Protein AF-A0A382QD41-F1 (afdb_monomer_lite)

Secondary structure (DSSP, 8-state):
----S----SBPPHHHHHHHHHHHHHHHHHH-----TTHHHH---BS--HHHHHHHHHHHHH-HHHHHHHHHHHHHHHHTS---TTSHHHHHHHHHHTT--HHHHHHHHT-HHHHHHHHHHHHHHHHTT-----

Radius of gyration: 14.94 Å; chains: 1; bounding box: 39×33×36 Å

pLDDT: mean 92.49, std 8.17, range [55.34, 98.25]

InterPro domains:
  IPR036249 Thioredoxin-like superfamily [SSF52833] (14-134)

Sequence (134 aa):
MGGLAPDSHEPMDAQTQAYVQNAWRAVAERTGAKFNYQFWDVCEPRRSTYPACRAVISAGLQSTSARTRYFEAVQQAYYLEARNPSQTATLIALAGEIGLDSAQFQKDLDSFTVQEAFGEELAQVRAFGVTGFP

Structure (mmCIF, N/CA/C/O backbone):
data_AF-A0A382QD41-F1
#
_entry.id   AF-A0A382QD41-F1
#
loop_
_atom_site.group_PDB
_atom_site.id
_atom_site.type_symbol
_atom_site.label_atom_id
_atom_site.label_alt_id
_atom_site.label_comp_id
_atom_site.label_asym_id
_atom_site.label_entity_id
_atom_site.label_seq_id
_atom_site.pdbx_PDB_ins_code
_atom_site.Cartn_x
_atom_site.Cartn_y
_atom_site.Cartn_z
_atom_site.occupancy
_atom_site.B_iso_or_equiv
_atom_site.auth_seq_id
_atom_site.auth_comp_id
_atom_site.auth_asym_id
_atom_site.auth_atom_id
_atom_site.pdbx_PDB_model_num
ATOM 1 N N . MET A 1 1 ? 0.142 7.447 8.258 1.00 70.06 1 MET A N 1
ATOM 2 C CA . MET A 1 1 ? 0.390 7.140 6.831 1.00 70.06 1 MET A CA 1
ATOM 3 C C . MET A 1 1 ? 0.791 8.424 6.120 1.00 70.06 1 MET A C 1
ATOM 5 O O . MET A 1 1 ? 0.322 9.478 6.515 1.00 70.06 1 MET A O 1
ATOM 9 N N . GLY A 1 2 ? 1.669 8.360 5.113 1.00 59.84 2 GLY A N 1
ATOM 10 C CA . GLY A 1 2 ? 2.271 9.558 4.508 1.00 59.84 2 GLY A CA 1
ATOM 11 C C . GLY A 1 2 ? 1.425 10.313 3.477 1.00 59.84 2 GLY A C 1
ATOM 12 O O . GLY A 1 2 ? 1.559 11.522 3.340 1.00 59.84 2 GLY A O 1
ATOM 13 N N . GLY A 1 3 ? 0.536 9.619 2.758 1.00 70.00 3 GLY A N 1
ATOM 14 C CA . GLY A 1 3 ? -0.342 10.253 1.771 1.00 70.00 3 GLY A CA 1
ATOM 15 C C . GLY A 1 3 ? 0.408 10.939 0.622 1.00 70.00 3 GLY A C 1
ATOM 16 O O . GLY A 1 3 ? 0.276 12.144 0.421 1.00 70.00 3 GLY A O 1
ATOM 17 N N . LEU A 1 4 ? 1.160 10.162 -0.160 1.00 78.50 4 LEU A N 1
ATOM 18 C CA . LEU A 1 4 ? 1.983 10.668 -1.262 1.00 78.50 4 LEU A CA 1
ATOM 19 C C . LEU A 1 4 ? 1.173 11.267 -2.427 1.00 78.50 4 LEU A C 1
ATOM 21 O O . LEU A 1 4 ? 1.621 12.227 -3.050 1.00 78.50 4 LEU A O 1
ATOM 25 N N . ALA A 1 5 ? 0.009 10.698 -2.752 1.00 84.31 5 ALA A N 1
ATOM 26 C CA . ALA A 1 5 ? -0.826 11.151 -3.860 1.00 84.31 5 ALA A CA 1
ATOM 27 C C . ALA A 1 5 ? -2.331 10.989 -3.569 1.00 84.31 5 ALA A C 1
ATOM 29 O O . ALA A 1 5 ? -2.718 9.941 -3.032 1.00 84.31 5 ALA A O 1
ATOM 30 N N . PRO A 1 6 ? -3.160 11.988 -3.940 1.00 87.69 6 PRO A N 1
ATOM 31 C CA . PRO A 1 6 ? -4.598 12.004 -3.675 1.00 87.69 6 PRO A CA 1
ATOM 32 C C . PRO A 1 6 ? -5.368 10.912 -4.429 1.00 87.69 6 PRO A C 1
ATOM 34 O O . PRO A 1 6 ? -4.811 10.140 -5.213 1.00 87.69 6 PRO A O 1
ATOM 37 N N . ASP A 1 7 ? -6.674 10.843 -4.182 1.00 87.81 7 ASP A N 1
ATOM 38 C CA . ASP A 1 7 ? -7.583 10.008 -4.965 1.00 87.81 7 ASP A CA 1
ATOM 39 C C . ASP A 1 7 ? -7.543 10.411 -6.442 1.00 87.81 7 ASP A C 1
ATOM 41 O O . ASP A 1 7 ? -7.636 11.588 -6.786 1.00 87.81 7 ASP A O 1
ATOM 45 N N . SER A 1 8 ? -7.361 9.421 -7.312 1.00 89.50 8 SER A N 1
ATOM 46 C CA . SER A 1 8 ? -7.374 9.608 -8.758 1.00 89.50 8 SER A CA 1
ATOM 47 C C . SER A 1 8 ? -7.841 8.331 -9.440 1.00 89.50 8 SER A C 1
ATOM 49 O O . SER A 1 8 ? -7.455 7.228 -9.042 1.00 89.50 8 SER A O 1
ATOM 51 N N . HIS A 1 9 ? -8.651 8.499 -10.482 1.00 89.62 9 HIS A N 1
ATOM 52 C CA . HIS A 1 9 ? -9.037 7.433 -11.404 1.00 89.62 9 HIS A CA 1
ATOM 53 C C . HIS A 1 9 ? -8.200 7.440 -12.685 1.00 89.62 9 HIS A C 1
ATOM 55 O O . HIS A 1 9 ? -8.270 6.480 -13.446 1.00 89.62 9 HIS A O 1
ATOM 61 N N . GLU A 1 10 ? -7.380 8.473 -12.885 1.00 91.31 10 GLU A N 1
ATOM 62 C CA . GLU A 1 10 ? -6.529 8.602 -14.061 1.00 91.31 10 GLU A CA 1
ATOM 63 C C . GLU A 1 10 ? -5.394 7.569 -14.021 1.00 91.31 10 GLU A C 1
ATOM 65 O O . GLU A 1 10 ? -4.692 7.459 -12.998 1.00 91.31 10 GLU A O 1
ATOM 70 N N . PRO A 1 11 ? -5.181 6.826 -15.120 1.00 93.38 11 PRO A N 1
ATOM 71 C CA . PRO A 1 11 ? -3.991 6.014 -15.289 1.00 93.38 11 PRO A CA 1
ATOM 72 C C . PRO A 1 11 ? -2.729 6.864 -15.142 1.00 93.38 11 PRO A C 1
ATOM 74 O O . PRO A 1 11 ? -2.671 8.035 -15.520 1.00 93.38 11 PRO A O 1
ATOM 77 N N . MET A 1 12 ? -1.689 6.263 -14.581 1.00 93.69 12 MET A N 1
ATOM 78 C CA . MET A 1 12 ? -0.386 6.899 -14.474 1.00 93.69 12 MET A CA 1
ATOM 79 C C . MET A 1 12 ? 0.193 7.128 -15.876 1.00 93.69 12 MET A C 1
ATOM 81 O O . MET A 1 12 ? 0.286 6.185 -16.661 1.00 93.69 12 MET A O 1
ATOM 85 N N . ASP A 1 13 ? 0.620 8.352 -16.187 1.00 94.81 13 ASP A N 1
ATOM 86 C CA . ASP A 1 13 ? 1.279 8.644 -17.463 1.00 94.81 13 ASP A CA 1
ATOM 87 C C . ASP A 1 13 ? 2.623 7.901 -17.611 1.00 94.81 13 ASP A C 1
ATOM 89 O O . ASP A 1 13 ? 3.249 7.477 -16.633 1.00 94.81 13 ASP A O 1
ATOM 93 N N . ALA A 1 14 ? 3.090 7.751 -18.854 1.00 94.44 14 ALA A N 1
ATOM 94 C CA . ALA A 1 14 ? 4.309 7.001 -19.163 1.00 94.44 14 ALA A CA 1
ATOM 95 C C . ALA A 1 14 ? 5.561 7.569 -18.468 1.00 94.44 14 ALA A C 1
ATOM 97 O O . ALA A 1 14 ? 6.444 6.812 -18.061 1.00 94.44 14 ALA A O 1
ATOM 98 N N . GLN A 1 15 ? 5.636 8.893 -18.295 1.00 95.69 15 GLN A N 1
ATOM 99 C CA . GLN A 1 15 ? 6.763 9.547 -17.630 1.00 95.69 15 GLN A CA 1
ATOM 100 C C . GLN A 1 15 ? 6.823 9.167 -16.145 1.00 95.69 15 GLN A C 1
ATOM 102 O O . GLN A 1 15 ? 7.889 8.837 -15.621 1.00 95.69 15 GLN A O 1
ATOM 107 N N . THR A 1 16 ? 5.679 9.176 -15.469 1.00 93.75 16 THR A N 1
ATOM 108 C CA . THR A 1 16 ? 5.543 8.811 -14.063 1.00 93.75 16 THR A CA 1
ATOM 109 C C . THR A 1 16 ? 5.777 7.315 -13.874 1.00 93.75 16 THR A C 1
ATOM 111 O O . THR A 1 16 ? 6.494 6.940 -12.947 1.00 93.75 16 THR A O 1
ATOM 114 N N . GLN A 1 17 ? 5.265 6.461 -14.766 1.00 95.31 17 GLN A N 1
ATOM 115 C CA . GLN A 1 17 ? 5.555 5.023 -14.724 1.00 95.31 17 GLN A CA 1
ATOM 116 C C . GLN A 1 17 ? 7.062 4.755 -14.835 1.00 95.31 17 GLN A C 1
ATOM 118 O O . GLN A 1 17 ? 7.622 4.040 -14.003 1.00 95.31 17 GLN A O 1
ATOM 123 N N . ALA A 1 18 ? 7.743 5.382 -15.801 1.00 95.94 18 ALA A N 1
ATOM 124 C CA . ALA A 1 18 ? 9.190 5.247 -15.970 1.00 95.94 18 ALA A CA 1
ATOM 125 C C . ALA A 1 18 ? 9.963 5.729 -14.731 1.00 95.94 18 ALA A C 1
ATOM 127 O O . ALA A 1 18 ? 10.901 5.068 -14.282 1.00 95.94 18 ALA A O 1
ATOM 128 N N . TYR A 1 19 ? 9.545 6.851 -14.137 1.00 95.69 19 TYR A N 1
ATOM 129 C CA . TYR A 1 19 ? 10.129 7.360 -12.898 1.00 95.69 19 TYR A CA 1
ATOM 130 C C . TYR A 1 19 ? 10.011 6.353 -11.742 1.00 95.69 19 TYR A C 1
ATOM 132 O O . TYR A 1 19 ? 11.012 6.058 -11.086 1.00 95.69 19 TYR A O 1
ATOM 140 N N . VAL A 1 20 ? 8.822 5.785 -11.508 1.00 94.81 20 VAL A N 1
ATOM 141 C CA . VAL A 1 20 ? 8.602 4.829 -10.408 1.00 94.81 20 VAL A CA 1
ATOM 142 C C . VAL A 1 20 ? 9.349 3.515 -10.652 1.00 94.81 20 VAL A C 1
ATOM 144 O O . VAL A 1 20 ? 9.986 3.000 -9.734 1.00 94.81 20 VAL A O 1
ATOM 147 N N . GLN A 1 21 ? 9.359 3.007 -11.888 1.00 96.38 21 GLN A N 1
ATOM 148 C CA . GLN A 1 21 ? 10.155 1.831 -12.254 1.00 96.38 21 GLN A CA 1
ATOM 149 C C . GLN A 1 21 ? 11.649 2.037 -11.985 1.00 96.38 21 GLN A C 1
ATOM 151 O O . GLN A 1 21 ? 12.314 1.143 -11.463 1.00 96.38 21 GLN A O 1
ATOM 156 N N . ASN A 1 22 ? 12.187 3.214 -12.310 1.00 97.00 22 ASN A N 1
ATOM 157 C CA . ASN A 1 22 ? 13.586 3.536 -12.032 1.00 97.00 22 ASN A CA 1
ATOM 158 C C . ASN A 1 22 ? 13.861 3.649 -10.528 1.00 97.00 22 ASN A C 1
ATOM 160 O O . ASN A 1 22 ? 14.911 3.199 -10.071 1.00 97.00 22 ASN A O 1
ATOM 164 N N . ALA A 1 23 ? 12.915 4.177 -9.746 1.00 95.38 23 ALA A N 1
ATOM 165 C CA . ALA A 1 23 ? 13.021 4.181 -8.291 1.00 95.38 23 ALA A CA 1
ATOM 166 C C . ALA A 1 23 ? 13.082 2.751 -7.721 1.00 95.38 23 ALA A C 1
ATOM 168 O O . ALA A 1 23 ? 13.922 2.480 -6.865 1.00 95.38 23 ALA A O 1
ATOM 169 N N . TRP A 1 24 ? 12.270 1.816 -8.233 1.00 96.62 24 TRP A N 1
ATOM 170 C CA . TRP A 1 24 ? 12.333 0.400 -7.839 1.00 96.62 24 TRP A CA 1
ATOM 171 C C . TRP A 1 24 ? 13.696 -0.224 -8.150 1.00 96.62 24 TRP A C 1
ATOM 173 O O . TRP A 1 24 ? 14.284 -0.866 -7.279 1.00 96.62 24 TRP A O 1
ATOM 183 N N . ARG A 1 25 ? 14.239 0.015 -9.353 1.00 97.19 25 ARG A N 1
ATOM 184 C CA . ARG A 1 25 ? 15.581 -0.464 -9.734 1.00 97.19 25 ARG A CA 1
ATOM 185 C C . ARG A 1 25 ? 16.653 0.079 -8.793 1.00 97.19 25 ARG A C 1
ATOM 187 O O . ARG A 1 25 ? 17.432 -0.698 -8.255 1.00 97.19 25 ARG A O 1
ATOM 194 N N . ALA A 1 26 ? 16.634 1.382 -8.516 1.00 97.19 26 ALA A N 1
ATOM 195 C CA . ALA A 1 26 ? 17.601 2.012 -7.621 1.00 97.19 26 ALA A CA 1
ATOM 196 C C . ALA A 1 26 ? 17.521 1.464 -6.184 1.00 97.19 26 ALA A C 1
ATOM 198 O O . ALA A 1 26 ? 18.547 1.281 -5.528 1.00 97.19 26 ALA A O 1
ATOM 199 N N . VAL A 1 27 ? 16.314 1.184 -5.676 1.00 95.94 27 VAL A N 1
ATOM 200 C CA . VAL A 1 27 ? 16.141 0.535 -4.366 1.00 95.94 27 VAL A CA 1
ATOM 201 C C . VAL A 1 27 ? 16.694 -0.889 -4.397 1.00 95.94 27 VAL A C 1
ATOM 203 O O . VAL A 1 27 ? 17.443 -1.257 -3.491 1.00 95.94 27 VAL A O 1
ATOM 206 N N . ALA A 1 28 ? 16.385 -1.670 -5.434 1.00 96.31 28 ALA A N 1
ATOM 207 C CA . ALA A 1 28 ? 16.888 -3.034 -5.596 1.00 96.31 28 ALA A CA 1
ATOM 208 C C . ALA A 1 28 ? 18.423 -3.079 -5.627 1.00 96.31 28 ALA A C 1
ATOM 210 O O . ALA A 1 28 ? 19.031 -3.852 -4.893 1.00 96.31 28 ALA A O 1
ATOM 211 N N . GLU A 1 29 ? 19.055 -2.200 -6.408 1.00 97.25 29 GLU A N 1
ATOM 212 C CA . GLU A 1 29 ? 20.515 -2.098 -6.522 1.00 97.25 29 GLU A CA 1
ATOM 213 C C . GLU A 1 29 ? 21.185 -1.742 -5.191 1.00 97.25 29 GLU A C 1
ATOM 215 O O . GLU A 1 29 ? 22.239 -2.280 -4.858 1.00 97.25 29 GLU A O 1
ATOM 220 N N . ARG A 1 30 ? 20.571 -0.851 -4.404 1.00 96.94 30 ARG A N 1
ATOM 221 C CA . ARG A 1 30 ? 21.145 -0.371 -3.136 1.00 96.94 30 ARG A CA 1
ATOM 222 C C . ARG A 1 30 ? 20.912 -1.308 -1.956 1.00 96.94 30 ARG A C 1
ATOM 224 O O . ARG A 1 30 ? 21.697 -1.285 -1.014 1.00 96.94 30 ARG A O 1
ATOM 231 N N . THR A 1 31 ? 19.814 -2.062 -1.961 1.00 96.31 31 THR A N 1
ATOM 232 C CA . THR A 1 31 ? 19.345 -2.814 -0.780 1.00 96.31 31 THR A CA 1
ATOM 233 C C . THR A 1 31 ? 19.289 -4.324 -0.993 1.00 96.31 31 THR A C 1
ATOM 235 O O . THR A 1 31 ? 19.177 -5.068 -0.023 1.00 96.31 31 THR A O 1
ATOM 238 N N . GLY A 1 32 ? 19.337 -4.795 -2.242 1.00 95.69 32 GLY A N 1
ATOM 239 C CA . GLY A 1 32 ? 19.058 -6.188 -2.592 1.00 95.69 32 GLY A CA 1
ATOM 240 C C . GLY A 1 32 ? 17.569 -6.558 -2.545 1.00 95.69 32 GLY A C 1
ATOM 241 O O . GLY A 1 32 ? 17.236 -7.739 -2.669 1.00 95.69 32 GLY A O 1
ATOM 242 N N . ALA A 1 33 ? 16.667 -5.585 -2.362 1.00 95.38 33 ALA A N 1
ATOM 243 C CA . ALA A 1 33 ? 15.228 -5.820 -2.380 1.00 95.38 33 ALA A CA 1
ATOM 244 C C . ALA A 1 33 ? 14.764 -6.382 -3.731 1.00 95.38 33 ALA A C 1
ATOM 246 O O . ALA A 1 33 ? 15.265 -6.018 -4.797 1.00 95.38 33 ALA A O 1
ATOM 247 N N . LYS A 1 34 ? 13.774 -7.274 -3.677 1.00 96.12 34 LYS A N 1
ATOM 248 C CA . LYS A 1 34 ? 13.162 -7.872 -4.864 1.00 96.12 34 LYS A CA 1
ATOM 249 C C . LYS A 1 34 ? 11.923 -7.081 -5.254 1.00 96.12 34 LYS A C 1
ATOM 251 O O . LYS A 1 34 ? 11.159 -6.670 -4.389 1.00 96.12 34 LYS A O 1
ATOM 256 N N . PHE A 1 35 ? 11.719 -6.935 -6.557 1.00 97.50 35 PHE A N 1
ATOM 257 C CA . PHE A 1 35 ? 10.517 -6.348 -7.132 1.00 97.50 35 PHE A CA 1
ATOM 258 C C . PHE A 1 35 ? 10.033 -7.216 -8.288 1.00 97.50 35 PHE A C 1
ATOM 260 O O . PHE A 1 35 ? 10.834 -7.689 -9.097 1.00 97.50 35 PHE A O 1
ATOM 267 N N . ASN A 1 36 ? 8.723 -7.407 -8.374 1.00 97.81 36 ASN A N 1
ATOM 268 C CA . ASN A 1 36 ? 8.067 -8.081 -9.474 1.00 97.81 36 ASN A CA 1
ATOM 269 C C . ASN A 1 36 ? 7.637 -7.050 -10.523 1.00 97.81 36 ASN A C 1
ATOM 271 O O . ASN A 1 36 ? 6.608 -6.388 -10.394 1.00 97.81 36 ASN A O 1
ATOM 275 N N . TYR A 1 37 ? 8.439 -6.921 -11.579 1.00 96.69 37 TYR A N 1
ATOM 276 C CA . TYR A 1 37 ? 8.186 -5.961 -12.654 1.00 96.69 37 TYR A CA 1
ATOM 277 C C . TYR A 1 37 ? 6.998 -6.338 -13.550 1.00 96.69 37 TYR A C 1
ATOM 279 O O . TYR A 1 37 ? 6.514 -5.465 -14.261 1.00 96.69 37 TYR A O 1
ATOM 287 N N . GLN A 1 38 ? 6.459 -7.562 -13.447 1.00 97.31 38 GLN A N 1
ATOM 288 C CA . GLN A 1 38 ? 5.220 -7.948 -14.134 1.00 97.31 38 GLN A CA 1
ATOM 289 C C . GLN A 1 38 ? 4.049 -7.027 -13.762 1.00 97.31 38 GLN A C 1
ATOM 291 O O . GLN A 1 38 ? 3.123 -6.871 -14.553 1.00 97.31 38 GLN A O 1
ATOM 296 N N . PHE A 1 39 ? 4.099 -6.378 -12.589 1.00 97.38 39 PHE A N 1
ATOM 297 C CA . PHE A 1 39 ? 3.141 -5.348 -12.183 1.00 97.38 39 PHE A CA 1
ATOM 298 C C . PHE A 1 39 ? 2.857 -4.337 -13.303 1.00 97.38 39 PHE A C 1
ATOM 300 O O . PHE A 1 39 ? 1.700 -4.014 -13.552 1.00 97.38 39 PHE A O 1
ATOM 307 N N . TRP A 1 40 ? 3.895 -3.874 -14.001 1.00 96.12 40 TRP A N 1
ATOM 308 C CA . TRP A 1 40 ? 3.779 -2.845 -15.036 1.00 96.12 40 TRP A CA 1
ATOM 309 C C . TRP A 1 40 ? 3.120 -3.348 -16.324 1.00 96.12 40 TRP A C 1
ATOM 311 O O . TRP A 1 40 ? 2.618 -2.538 -17.095 1.00 96.12 40 TRP A O 1
ATOM 321 N N . ASP A 1 41 ? 3.092 -4.665 -16.529 1.00 95.44 41 ASP A N 1
ATOM 322 C CA . ASP A 1 41 ? 2.507 -5.296 -17.712 1.00 95.44 41 ASP A CA 1
ATOM 323 C C . ASP A 1 41 ? 1.047 -5.714 -17.482 1.00 95.44 41 ASP A C 1
ATOM 325 O O . ASP A 1 41 ? 0.240 -5.698 -18.410 1.00 95.44 41 ASP A O 1
ATOM 329 N N . VAL A 1 42 ? 0.702 -6.120 -16.252 1.00 96.00 42 VAL A N 1
ATOM 330 C CA . VAL A 1 42 ? -0.612 -6.718 -15.933 1.00 96.00 42 VAL A CA 1
ATOM 331 C C . VAL A 1 42 ? -1.540 -5.801 -15.144 1.00 96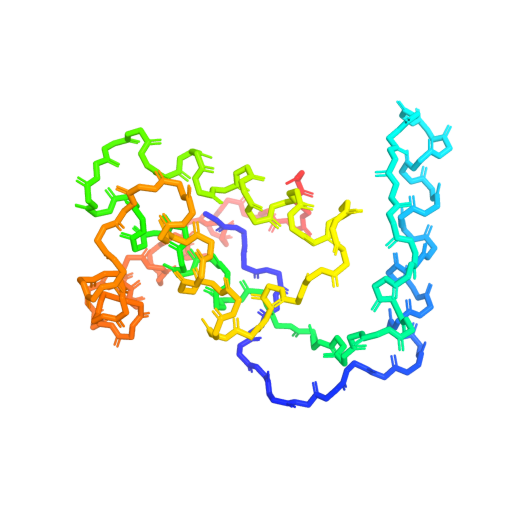.00 42 VAL A C 1
ATOM 333 O O . VAL A 1 42 ? -2.731 -6.092 -15.033 1.00 96.00 42 VAL A O 1
ATOM 336 N N . CYS A 1 43 ? -1.023 -4.709 -14.580 1.00 94.94 43 CYS A N 1
ATOM 337 C CA . CYS A 1 43 ? -1.824 -3.717 -13.874 1.00 94.94 43 CYS A CA 1
ATOM 338 C C . CYS A 1 43 ? -1.899 -2.407 -14.654 1.00 94.94 43 CYS A C 1
ATOM 340 O O . CYS A 1 43 ? -0.952 -1.999 -15.314 1.00 94.94 43 CYS A O 1
ATOM 342 N N . GLU A 1 44 ? -3.005 -1.688 -14.471 1.00 94.00 44 GLU A N 1
ATOM 343 C CA . GLU A 1 44 ? -3.112 -0.273 -14.827 1.00 94.00 44 GLU A CA 1
ATOM 344 C C . GLU A 1 44 ? -2.806 0.578 -13.577 1.00 94.00 44 GLU A C 1
ATOM 346 O O . GLU A 1 44 ? -3.684 0.766 -12.722 1.00 94.00 44 GLU A O 1
ATOM 351 N N . PRO A 1 45 ? -1.551 1.023 -13.369 1.00 93.06 45 PRO A N 1
ATOM 352 C CA . PRO A 1 45 ? -1.183 1.772 -12.177 1.00 93.06 45 PRO A CA 1
ATOM 353 C C . PRO A 1 45 ? -1.858 3.140 -12.163 1.00 93.06 45 PRO A C 1
ATOM 355 O O . PRO A 1 45 ? -1.949 3.820 -13.182 1.00 93.06 45 PRO A O 1
ATOM 358 N N . ARG A 1 46 ? -2.250 3.590 -10.971 1.00 93.50 46 ARG A N 1
ATOM 359 C CA . ARG A 1 46 ? -2.715 4.958 -10.733 1.00 93.50 46 ARG A CA 1
ATOM 360 C C . ARG A 1 46 ? -1.805 5.634 -9.733 1.00 93.50 46 ARG A C 1
ATOM 362 O O . ARG A 1 46 ? -1.374 5.017 -8.757 1.00 93.50 46 ARG A O 1
ATOM 369 N N . ARG A 1 47 ? -1.543 6.926 -9.932 1.00 88.88 47 ARG A N 1
ATOM 370 C CA . ARG A 1 47 ? -0.830 7.742 -8.941 1.00 88.88 47 ARG A CA 1
ATOM 371 C C . ARG A 1 47 ? -1.797 8.141 -7.823 1.00 88.88 47 ARG A C 1
ATOM 373 O O . ARG A 1 47 ? -2.145 9.306 -7.686 1.00 88.88 47 ARG A O 1
ATOM 380 N N . SER A 1 48 ? -2.250 7.153 -7.056 1.00 88.94 48 SER A N 1
ATOM 381 C CA . SER A 1 48 ? -3.217 7.331 -5.978 1.00 88.94 48 SER A CA 1
ATOM 382 C C . SER A 1 48 ? -2.876 6.435 -4.795 1.00 88.94 48 SER A C 1
ATOM 384 O O . SER A 1 48 ? -2.969 5.212 -4.877 1.00 88.94 48 SER A O 1
ATOM 386 N N . THR A 1 49 ? -2.443 7.048 -3.692 1.00 89.00 49 THR A N 1
ATOM 387 C CA . THR A 1 49 ? -1.998 6.317 -2.493 1.00 89.00 49 THR A CA 1
ATOM 388 C C . THR A 1 49 ? -2.952 6.479 -1.315 1.00 89.00 49 THR A C 1
ATOM 390 O O . THR A 1 49 ? -2.846 5.739 -0.339 1.00 89.00 49 THR A O 1
ATOM 393 N N . TYR A 1 50 ? -3.877 7.440 -1.376 1.00 91.62 50 TYR A N 1
ATOM 394 C CA . TYR A 1 50 ? -4.883 7.673 -0.333 1.00 91.62 50 TYR A CA 1
ATOM 395 C C . TYR A 1 50 ? -5.782 6.448 -0.085 1.00 91.62 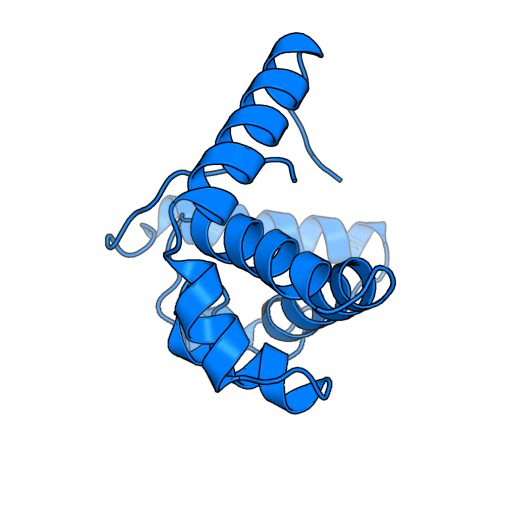50 TYR A C 1
ATOM 397 O O . TYR A 1 50 ? -5.987 6.125 1.087 1.00 91.62 50 TYR A O 1
ATOM 405 N N . PRO A 1 51 ? -6.231 5.682 -1.106 1.00 91.31 51 PRO A N 1
ATOM 406 C CA . PRO A 1 51 ? -7.025 4.473 -0.876 1.00 91.31 51 PRO A CA 1
ATOM 407 C C . PRO A 1 51 ? -6.291 3.439 -0.015 1.00 91.31 51 PRO A C 1
ATOM 409 O O . PRO A 1 51 ? -6.839 2.957 0.973 1.00 91.31 51 PRO A O 1
ATOM 412 N N . ALA A 1 52 ? -5.017 3.172 -0.313 1.00 92.88 52 ALA A N 1
ATOM 413 C CA . ALA A 1 52 ? -4.192 2.261 0.478 1.00 92.88 52 ALA A CA 1
ATOM 414 C C . ALA A 1 52 ? -3.937 2.785 1.907 1.00 92.88 52 ALA A C 1
ATOM 416 O O . ALA A 1 52 ? -3.894 2.004 2.855 1.00 92.88 52 ALA A O 1
ATOM 417 N N . CYS A 1 53 ? -3.813 4.106 2.092 1.00 93.75 53 CYS A N 1
ATOM 418 C CA . CYS A 1 53 ? -3.689 4.703 3.426 1.00 93.75 53 CYS A CA 1
ATOM 419 C C . CYS A 1 53 ? -4.952 4.485 4.269 1.00 93.75 53 CYS A C 1
ATOM 421 O O . CYS A 1 53 ? -4.856 4.037 5.412 1.00 93.75 53 CYS A O 1
ATOM 423 N N . ARG A 1 54 ? -6.130 4.747 3.692 1.00 95.50 54 ARG A N 1
ATOM 424 C CA . ARG A 1 54 ? -7.427 4.505 4.343 1.00 95.50 54 ARG A CA 1
ATOM 425 C C . ARG A 1 54 ? -7.651 3.028 4.643 1.00 95.50 54 ARG A C 1
ATOM 427 O O . ARG A 1 54 ? -8.143 2.690 5.714 1.00 95.50 54 ARG A O 1
ATOM 434 N N . ALA A 1 55 ? -7.214 2.143 3.754 1.00 96.50 55 ALA A N 1
ATOM 435 C CA . ALA A 1 55 ? -7.270 0.701 3.955 1.00 96.50 55 ALA A CA 1
ATOM 436 C C . ALA A 1 55 ? -6.449 0.236 5.172 1.00 96.50 55 ALA A C 1
ATOM 438 O O . ALA A 1 55 ? -6.943 -0.535 5.992 1.00 96.50 55 ALA A O 1
ATOM 439 N N . VAL A 1 56 ? -5.238 0.773 5.363 1.00 96.44 56 VAL A N 1
ATOM 440 C CA . VAL A 1 56 ? -4.421 0.499 6.562 1.00 96.44 56 VAL A CA 1
ATOM 441 C C . VAL A 1 56 ? -5.112 0.983 7.843 1.00 96.44 56 VAL A C 1
ATOM 443 O O . VAL A 1 56 ? -5.094 0.278 8.853 1.00 96.44 56 VAL A O 1
ATOM 446 N N . ILE A 1 57 ? -5.748 2.158 7.810 1.00 95.88 57 ILE A N 1
ATOM 447 C CA . ILE A 1 57 ? -6.522 2.682 8.948 1.00 95.88 57 ILE A CA 1
ATOM 448 C C . ILE A 1 57 ? -7.719 1.768 9.243 1.00 95.88 57 ILE A C 1
ATOM 450 O O . ILE A 1 57 ? -7.901 1.366 10.389 1.00 95.88 57 ILE A O 1
ATOM 454 N N . SER A 1 58 ? -8.464 1.372 8.208 1.00 97.06 58 SER A N 1
ATOM 455 C CA . SER A 1 58 ? -9.634 0.486 8.305 1.00 97.06 58 SER A CA 1
ATOM 456 C C . SER A 1 58 ? -9.276 -0.861 8.930 1.00 97.06 58 SER A C 1
ATOM 458 O O . SER A 1 58 ? -9.958 -1.330 9.836 1.00 97.06 58 SER A O 1
ATOM 460 N N . ALA A 1 59 ? -8.151 -1.459 8.524 1.00 97.31 59 ALA A N 1
ATOM 461 C CA . ALA A 1 59 ? -7.646 -2.679 9.151 1.00 97.31 59 ALA A CA 1
ATOM 462 C C . ALA A 1 59 ? -7.372 -2.482 10.651 1.00 97.31 59 ALA A C 1
ATOM 464 O O . ALA A 1 59 ? -7.716 -3.339 11.466 1.00 97.31 59 ALA A O 1
ATOM 465 N N . GLY A 1 60 ? -6.792 -1.338 11.025 1.00 96.44 60 GLY A N 1
ATOM 466 C CA . GLY A 1 60 ? -6.510 -0.989 12.416 1.00 96.44 60 GLY A CA 1
ATOM 467 C C . GLY A 1 60 ? -7.747 -0.868 13.308 1.00 96.44 60 GLY A C 1
ATOM 468 O O . GLY A 1 60 ? -7.623 -1.071 14.514 1.00 96.44 60 GLY A O 1
ATOM 469 N N . LEU A 1 61 ? -8.928 -0.606 12.738 1.00 95.81 61 LEU A N 1
ATOM 470 C CA . LEU A 1 61 ? -10.186 -0.574 13.491 1.00 95.81 61 LEU A CA 1
ATOM 471 C C . LEU A 1 61 ? -10.618 -1.964 13.978 1.00 95.81 61 LEU A C 1
ATOM 473 O O . LEU A 1 61 ? -11.284 -2.067 15.004 1.00 95.81 61 LEU A O 1
ATOM 477 N N . GLN A 1 62 ? -10.215 -3.037 13.289 1.00 96.06 62 GLN A N 1
ATOM 478 C CA . GLN A 1 62 ? -10.584 -4.401 13.683 1.00 96.06 62 GLN A CA 1
ATOM 479 C C . GLN A 1 62 ? -9.681 -4.966 14.786 1.00 96.06 62 GLN A C 1
ATOM 481 O O . GLN A 1 62 ? -10.130 -5.756 15.612 1.00 96.06 62 GLN A O 1
ATOM 486 N N . SER A 1 63 ? -8.396 -4.592 14.812 1.00 93.12 63 SER A N 1
ATOM 487 C CA . SER A 1 63 ? -7.493 -4.863 15.939 1.00 93.12 63 SER A CA 1
ATOM 488 C C . SER A 1 63 ? -6.188 -4.073 15.830 1.00 93.12 63 SER A C 1
ATOM 490 O O . SER A 1 63 ? -5.715 -3.764 14.736 1.00 93.12 63 SER A O 1
ATOM 492 N N . THR A 1 64 ? -5.522 -3.850 16.965 1.00 85.12 64 THR A N 1
ATOM 493 C CA . THR A 1 64 ? -4.237 -3.134 17.024 1.00 85.12 64 THR A CA 1
ATOM 494 C C . THR A 1 64 ? -3.154 -3.769 16.145 1.00 85.12 64 THR A C 1
ATOM 496 O O . THR A 1 64 ? -2.384 -3.058 15.505 1.00 85.12 64 THR A O 1
ATOM 499 N N . SER A 1 65 ? -3.099 -5.105 16.066 1.00 94.06 65 SER A N 1
ATOM 500 C CA . SER A 1 65 ? -2.106 -5.808 15.238 1.00 94.06 65 SER A CA 1
ATOM 501 C C . SER A 1 65 ? -2.469 -5.842 13.750 1.00 94.06 65 SER A C 1
ATOM 503 O O . SER A 1 65 ? -1.586 -6.039 12.915 1.00 94.06 65 SER A O 1
ATOM 505 N N . ALA A 1 66 ? -3.748 -5.660 13.394 1.00 96.31 66 ALA A N 1
ATOM 506 C CA . ALA A 1 66 ? -4.203 -5.715 12.006 1.00 96.31 66 ALA A CA 1
ATOM 507 C C . ALA A 1 66 ? -3.636 -4.579 11.162 1.00 96.31 66 ALA A C 1
ATOM 509 O O . ALA A 1 66 ? -3.322 -4.803 9.998 1.00 96.31 66 ALA A O 1
ATOM 510 N N . ARG A 1 67 ? -3.430 -3.395 11.748 1.00 95.50 67 ARG A N 1
ATOM 511 C CA . ARG A 1 67 ? -2.845 -2.252 11.039 1.00 95.50 67 ARG A CA 1
ATOM 512 C C . ARG A 1 67 ? -1.480 -2.589 10.432 1.00 95.50 67 ARG A C 1
ATOM 514 O O . ARG A 1 67 ? -1.274 -2.383 9.239 1.00 95.50 67 ARG A O 1
ATOM 521 N N . THR A 1 68 ? -0.567 -3.131 11.240 1.00 95.06 68 THR A N 1
ATOM 522 C CA . THR A 1 68 ? 0.789 -3.494 10.794 1.00 95.06 68 THR A CA 1
ATOM 523 C C . THR A 1 68 ? 0.758 -4.651 9.801 1.00 95.06 68 THR A C 1
ATOM 525 O O . THR A 1 68 ? 1.337 -4.537 8.725 1.00 95.06 68 THR A O 1
ATOM 528 N N . ARG A 1 69 ? 0.005 -5.719 10.103 1.00 97.38 69 ARG A N 1
ATOM 529 C CA . ARG A 1 69 ? -0.131 -6.877 9.200 1.00 97.38 69 ARG A CA 1
ATOM 530 C C . ARG A 1 69 ? -0.696 -6.485 7.836 1.00 97.38 69 ARG A C 1
ATOM 532 O O . ARG A 1 69 ? -0.237 -6.970 6.809 1.00 97.38 69 ARG A O 1
ATOM 539 N N . TYR A 1 70 ? -1.683 -5.593 7.816 1.00 97.88 70 TYR A N 1
ATOM 540 C CA . TYR A 1 70 ? -2.289 -5.124 6.575 1.00 97.88 70 TYR A CA 1
ATOM 541 C C . TYR A 1 70 ? -1.345 -4.221 5.778 1.00 97.88 70 TYR A C 1
ATOM 543 O O . TYR A 1 70 ? -1.268 -4.332 4.557 1.00 97.88 70 TYR A O 1
ATOM 551 N N . PHE A 1 71 ? -0.586 -3.356 6.452 1.00 96.25 71 PHE A N 1
ATOM 552 C CA . PHE A 1 71 ? 0.444 -2.549 5.801 1.00 96.25 71 PHE A CA 1
ATOM 553 C C . PHE A 1 71 ? 1.505 -3.418 5.105 1.00 96.25 71 PHE A C 1
ATOM 555 O O . PHE A 1 71 ? 1.845 -3.156 3.952 1.00 96.25 71 PHE A O 1
ATOM 562 N N . GLU A 1 72 ? 1.973 -4.481 5.763 1.00 96.38 72 GLU A N 1
ATOM 563 C CA . GLU A 1 72 ? 2.899 -5.460 5.177 1.00 96.38 72 GLU A CA 1
ATOM 564 C C . GLU A 1 72 ? 2.275 -6.193 3.981 1.00 96.38 72 GLU A C 1
ATOM 566 O O . GLU A 1 72 ? 2.903 -6.290 2.925 1.00 96.38 72 GLU A O 1
ATOM 571 N N . ALA A 1 73 ? 1.015 -6.625 4.101 1.00 97.88 73 ALA A N 1
ATOM 572 C CA . ALA A 1 73 ? 0.293 -7.291 3.018 1.00 97.88 73 ALA A CA 1
ATOM 573 C C . ALA A 1 73 ? 0.151 -6.401 1.772 1.00 97.88 73 ALA A C 1
ATOM 575 O O . ALA A 1 73 ? 0.376 -6.862 0.656 1.00 97.88 73 ALA A O 1
ATOM 576 N N . VAL A 1 74 ? -0.153 -5.108 1.940 1.00 97.19 74 VAL A N 1
ATOM 577 C CA . VAL A 1 74 ? -0.219 -4.151 0.821 1.00 97.19 74 VAL A CA 1
ATOM 578 C C . VAL A 1 74 ? 1.139 -3.995 0.135 1.00 97.19 74 VAL A C 1
ATOM 580 O O . VAL A 1 74 ? 1.199 -3.961 -1.095 1.00 97.19 74 VAL A O 1
ATOM 583 N N . GLN A 1 75 ? 2.233 -3.918 0.900 1.00 95.50 75 GLN A N 1
ATOM 584 C CA . GLN A 1 75 ? 3.576 -3.833 0.319 1.00 95.50 75 GLN A CA 1
ATOM 585 C C . GLN A 1 75 ? 3.943 -5.094 -0.460 1.00 95.50 75 GLN A C 1
ATOM 587 O O . GLN A 1 75 ? 4.431 -4.996 -1.584 1.00 95.50 75 GLN A O 1
ATOM 592 N N . GLN A 1 76 ? 3.679 -6.272 0.106 1.00 97.50 76 GLN A N 1
ATOM 593 C CA . GLN A 1 76 ? 3.923 -7.545 -0.564 1.00 97.50 76 GLN A CA 1
ATOM 594 C C . GLN A 1 76 ? 3.109 -7.650 -1.862 1.00 97.50 76 GLN A C 1
ATOM 596 O O . GLN A 1 76 ? 3.665 -7.956 -2.918 1.00 97.50 76 GLN A O 1
ATOM 601 N N . ALA A 1 77 ? 1.824 -7.300 -1.810 1.00 97.56 77 ALA A N 1
ATOM 602 C CA . ALA A 1 77 ? 0.935 -7.308 -2.963 1.00 97.56 77 ALA A CA 1
ATOM 603 C C . ALA A 1 77 ? 1.457 -6.416 -4.103 1.00 97.56 77 ALA A C 1
ATOM 605 O O . ALA A 1 77 ? 1.510 -6.834 -5.263 1.00 97.56 77 ALA A O 1
ATOM 606 N N . TYR A 1 78 ? 1.887 -5.199 -3.762 1.00 97.00 78 TYR A N 1
ATOM 607 C CA . TYR A 1 78 ? 2.358 -4.216 -4.732 1.00 97.00 78 TYR A CA 1
ATOM 608 C C . TYR A 1 78 ? 3.731 -4.564 -5.310 1.00 97.00 78 TYR A C 1
ATOM 610 O O . TYR A 1 78 ? 3.913 -4.557 -6.526 1.00 97.00 78 TYR A O 1
ATOM 618 N N . TYR A 1 79 ? 4.699 -4.879 -4.450 1.00 97.00 79 TYR A N 1
ATOM 619 C CA . TYR A 1 79 ? 6.090 -5.035 -4.865 1.00 97.00 79 TYR A CA 1
ATOM 620 C C . TYR A 1 79 ? 6.436 -6.445 -5.329 1.00 97.00 79 TYR A C 1
ATOM 622 O O . TYR A 1 79 ? 7.362 -6.588 -6.121 1.00 97.00 79 TYR A O 1
ATOM 630 N N . LEU A 1 80 ? 5.740 -7.484 -4.861 1.00 97.75 80 LEU A N 1
ATOM 631 C CA . LEU A 1 80 ? 6.134 -8.880 -5.093 1.00 97.75 80 LEU A CA 1
ATOM 632 C C . LEU A 1 80 ? 5.084 -9.689 -5.863 1.00 97.75 80 LEU A C 1
ATOM 634 O O . LEU A 1 80 ? 5.448 -10.585 -6.623 1.00 97.75 80 LEU A O 1
ATOM 638 N N . GLU A 1 81 ? 3.800 -9.361 -5.735 1.00 97.94 81 GLU A N 1
ATOM 639 C CA . GLU A 1 81 ? 2.713 -10.179 -6.300 1.00 97.94 81 GLU A CA 1
ATOM 640 C C . GLU A 1 81 ? 2.080 -9.591 -7.564 1.00 97.94 81 GLU A C 1
ATOM 642 O O . GLU A 1 81 ? 1.166 -10.193 -8.119 1.00 97.94 81 GLU A O 1
ATOM 647 N N . ALA A 1 82 ? 2.556 -8.432 -8.033 1.00 97.25 82 ALA A N 1
ATOM 648 C CA . ALA A 1 82 ? 1.991 -7.730 -9.185 1.00 97.25 82 ALA A CA 1
ATOM 649 C C . ALA A 1 82 ? 0.483 -7.434 -9.033 1.00 97.25 82 ALA A C 1
ATOM 651 O O . ALA A 1 82 ? -0.286 -7.551 -9.985 1.00 97.25 82 ALA A O 1
ATOM 652 N N . ARG A 1 83 ? 0.057 -7.027 -7.829 1.00 97.38 83 ARG A N 1
ATOM 653 C CA . ARG A 1 83 ? -1.329 -6.646 -7.518 1.00 97.38 83 ARG A CA 1
ATOM 654 C C . ARG A 1 83 ? -1.433 -5.141 -7.314 1.00 97.38 83 ARG A C 1
ATOM 656 O O . ARG A 1 83 ? -0.551 -4.518 -6.732 1.00 97.38 83 ARG A O 1
ATOM 663 N N . ASN A 1 84 ? -2.531 -4.543 -7.769 1.00 95.00 84 ASN A N 1
ATOM 664 C CA . ASN A 1 84 ? -2.704 -3.092 -7.756 1.00 95.00 84 ASN A CA 1
ATOM 665 C C . ASN A 1 84 ? -3.370 -2.586 -6.464 1.00 95.00 84 ASN A C 1
ATOM 667 O O . ASN A 1 84 ? -4.589 -2.738 -6.329 1.00 95.00 84 ASN A O 1
ATOM 671 N N . PRO A 1 85 ? -2.632 -1.922 -5.549 1.00 93.62 85 PRO A N 1
ATOM 672 C CA . PRO A 1 85 ? -3.181 -1.433 -4.284 1.00 93.62 85 PRO A CA 1
ATOM 673 C C . PRO A 1 85 ? -4.042 -0.170 -4.443 1.00 93.62 85 PRO A C 1
ATOM 675 O O . PRO A 1 85 ? -4.646 0.283 -3.477 1.00 93.62 85 PRO A O 1
ATOM 678 N N . SER A 1 86 ? -4.119 0.415 -5.645 1.00 91.50 86 SER A N 1
ATOM 679 C CA . SER A 1 86 ? -5.059 1.508 -5.924 1.00 91.50 86 SER A CA 1
ATOM 680 C C . SER A 1 86 ? -6.476 1.006 -6.220 1.00 91.50 86 SER A C 1
ATOM 682 O O . SER A 1 86 ? -7.397 1.815 -6.321 1.00 91.50 86 SER A O 1
ATOM 684 N N . GLN A 1 87 ? -6.670 -0.308 -6.389 1.00 93.81 87 GLN A N 1
ATOM 685 C CA . GLN A 1 87 ? -7.977 -0.910 -6.642 1.00 93.81 87 GLN A CA 1
ATOM 686 C C . GLN A 1 87 ? -8.630 -1.383 -5.342 1.00 93.81 87 GLN A C 1
ATOM 688 O O . GLN A 1 87 ? -8.076 -2.210 -4.621 1.00 93.81 87 GLN A O 1
ATOM 693 N N . THR A 1 88 ? -9.860 -0.931 -5.097 1.00 94.25 88 THR A N 1
ATOM 694 C CA . THR A 1 88 ? -10.664 -1.326 -3.931 1.00 94.25 88 THR A CA 1
ATOM 695 C C . THR A 1 88 ? -10.831 -2.841 -3.817 1.00 94.25 88 THR A C 1
ATOM 697 O O . THR A 1 88 ? -10.708 -3.387 -2.725 1.00 94.25 88 THR A O 1
ATOM 700 N N . ALA A 1 89 ? -11.030 -3.540 -4.939 1.00 95.81 89 ALA A N 1
ATOM 701 C CA . ALA A 1 89 ? -11.146 -4.999 -4.951 1.00 95.81 89 ALA A CA 1
ATOM 702 C C . ALA A 1 89 ? -9.882 -5.690 -4.407 1.0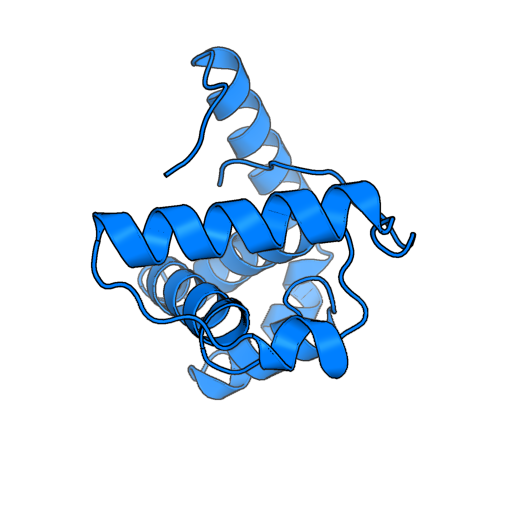0 95.81 89 ALA A C 1
ATOM 704 O O . ALA A 1 89 ? -9.991 -6.592 -3.579 1.00 95.81 89 ALA A O 1
ATOM 705 N N . THR A 1 90 ? -8.689 -5.225 -4.800 1.00 96.94 90 THR A N 1
ATOM 706 C CA . THR A 1 90 ? -7.415 -5.719 -4.253 1.00 96.94 90 THR A CA 1
ATOM 707 C C . THR A 1 90 ? -7.343 -5.492 -2.748 1.00 96.94 90 THR A C 1
ATOM 709 O O . THR A 1 90 ? -6.985 -6.404 -2.011 1.00 96.94 90 THR A O 1
ATOM 712 N N . LEU A 1 91 ? -7.709 -4.297 -2.280 1.00 97.44 91 LEU A N 1
ATOM 713 C CA . LEU A 1 91 ? -7.640 -3.938 -0.862 1.00 97.44 91 LEU A CA 1
ATOM 714 C C . LEU A 1 91 ? -8.567 -4.811 0.000 1.00 97.44 91 LEU A C 1
ATOM 716 O O . LEU A 1 91 ? -8.152 -5.292 1.056 1.00 97.44 91 LEU A O 1
ATOM 720 N N . ILE A 1 92 ? -9.794 -5.061 -0.462 1.00 97.75 92 ILE A N 1
ATOM 721 C CA . ILE A 1 92 ? -10.755 -5.928 0.234 1.00 97.75 92 ILE A CA 1
ATOM 722 C C . ILE A 1 92 ? -10.276 -7.386 0.234 1.00 97.75 92 ILE A C 1
ATOM 724 O O . ILE A 1 92 ? -10.354 -8.053 1.267 1.00 97.75 92 ILE A O 1
ATOM 728 N N . ALA A 1 93 ? -9.743 -7.873 -0.893 1.00 98.00 93 ALA A N 1
ATOM 729 C CA . ALA A 1 93 ? -9.196 -9.227 -0.990 1.00 98.00 93 ALA A CA 1
ATOM 730 C C . ALA A 1 93 ? -8.044 -9.441 0.005 1.00 98.00 93 ALA A C 1
ATOM 732 O O . ALA A 1 93 ? -8.080 -10.392 0.783 1.00 98.00 93 ALA A O 1
ATOM 733 N N . LEU A 1 94 ? -7.093 -8.501 0.066 1.00 98.25 94 LEU A N 1
ATOM 734 C CA . LEU A 1 94 ? -5.983 -8.539 1.025 1.00 98.25 94 LEU A CA 1
ATOM 735 C C . LEU A 1 94 ? -6.466 -8.590 2.478 1.00 98.25 94 LEU A C 1
ATOM 737 O O . LEU A 1 94 ? -5.876 -9.290 3.296 1.00 98.25 94 LEU A O 1
ATOM 741 N N . ALA A 1 95 ? -7.547 -7.875 2.808 1.00 97.81 95 ALA A N 1
ATOM 742 C CA . ALA A 1 95 ? -8.108 -7.890 4.157 1.00 97.81 95 ALA A CA 1
ATOM 743 C C . ALA A 1 95 ? -8.597 -9.297 4.528 1.00 97.81 95 ALA A C 1
ATOM 745 O O . ALA A 1 95 ? -8.270 -9.800 5.603 1.00 97.81 95 ALA A O 1
ATOM 746 N N . GLY A 1 96 ? -9.324 -9.948 3.614 1.00 97.94 96 GLY A N 1
ATOM 747 C CA . GLY A 1 96 ? -9.799 -11.319 3.810 1.00 97.94 96 GLY A CA 1
ATOM 748 C C . GLY A 1 96 ? -8.659 -12.335 3.909 1.00 97.94 96 GLY A C 1
ATOM 749 O O . GLY A 1 96 ? -8.674 -13.191 4.790 1.00 97.94 96 GLY A O 1
ATOM 750 N N . GLU A 1 97 ? -7.634 -12.207 3.063 1.00 97.94 97 GLU A N 1
ATOM 751 C CA . GLU A 1 97 ? -6.459 -13.094 3.046 1.00 97.94 97 GLU A CA 1
ATOM 752 C C . GLU A 1 97 ? -5.695 -13.100 4.378 1.00 97.94 97 GLU A C 1
ATOM 754 O O . GLU A 1 97 ? -5.186 -14.142 4.791 1.00 97.94 97 GLU A O 1
ATOM 759 N N . ILE A 1 98 ? -5.659 -11.969 5.092 1.00 96.94 98 ILE A N 1
ATOM 760 C CA . ILE A 1 98 ? -5.014 -11.872 6.412 1.00 96.94 98 ILE A CA 1
ATOM 761 C C . ILE A 1 98 ? -5.979 -12.109 7.592 1.00 96.94 98 ILE A C 1
ATOM 763 O O . ILE A 1 98 ? -5.628 -11.826 8.746 1.00 96.94 98 ILE A O 1
ATOM 767 N N . GLY A 1 99 ? -7.191 -12.601 7.313 1.00 97.38 99 GLY A N 1
ATOM 768 C CA . GLY A 1 99 ? -8.188 -12.994 8.309 1.00 97.38 99 GLY A CA 1
ATOM 769 C C . GLY A 1 99 ? -8.998 -11.849 8.922 1.00 97.38 99 GLY A C 1
ATOM 770 O O . GLY A 1 99 ? -9.513 -12.012 10.027 1.00 97.38 99 GLY A O 1
ATOM 771 N N . LEU A 1 100 ? -9.090 -10.690 8.261 1.00 97.88 100 LEU A N 1
ATOM 772 C CA . LEU A 1 100 ? -10.023 -9.631 8.664 1.00 97.88 100 LEU A CA 1
ATOM 773 C C . LEU A 1 100 ? -11.438 -9.935 8.171 1.00 97.88 100 LEU A C 1
ATOM 775 O O . LEU A 1 100 ? -11.631 -10.627 7.170 1.00 97.88 100 LEU A O 1
ATOM 779 N N . ASP A 1 101 ? -12.434 -9.352 8.834 1.00 98.00 101 ASP A N 1
ATOM 780 C CA . ASP A 1 101 ? -13.798 -9.336 8.317 1.00 98.00 101 ASP A CA 1
ATOM 781 C C . ASP A 1 101 ? -13.846 -8.409 7.096 1.00 98.00 101 ASP A C 1
ATOM 783 O O . ASP A 1 101 ? -13.828 -7.183 7.229 1.00 98.00 101 ASP A O 1
ATOM 787 N N . SER A 1 102 ? -13.884 -8.996 5.898 1.00 96.50 102 SER A N 1
ATOM 788 C CA . SER A 1 102 ? -13.924 -8.256 4.634 1.00 96.50 102 SER A CA 1
ATOM 789 C C . SER A 1 102 ? -15.178 -7.393 4.484 1.00 96.50 102 SER A C 1
ATOM 791 O O . SER A 1 102 ? -15.105 -6.329 3.872 1.00 96.50 102 SER A O 1
ATOM 793 N N . ALA A 1 103 ? -16.320 -7.818 5.035 1.00 96.69 103 ALA A N 1
ATOM 794 C CA . ALA A 1 103 ? -17.567 -7.067 4.932 1.00 96.69 103 ALA A CA 1
ATOM 795 C C . ALA A 1 103 ? -17.539 -5.836 5.842 1.00 96.69 103 ALA A C 1
ATOM 797 O O . ALA A 1 103 ? -17.958 -4.753 5.429 1.00 96.69 103 ALA A O 1
ATOM 798 N N . GLN A 1 104 ? -17.013 -5.981 7.060 1.00 97.12 104 GLN A N 1
ATOM 799 C CA . GLN A 1 104 ? -16.772 -4.849 7.952 1.00 97.12 104 GLN A CA 1
ATOM 800 C C . GLN A 1 104 ? -15.695 -3.920 7.378 1.00 97.12 104 GLN A C 1
ATOM 802 O O . GLN A 1 104 ? -15.913 -2.718 7.281 1.00 97.12 104 GLN A O 1
ATOM 807 N N . PHE A 1 105 ? -14.586 -4.479 6.888 1.00 97.88 105 PHE A N 1
ATOM 808 C CA . PHE A 1 105 ? -13.507 -3.724 6.249 1.00 97.88 105 PHE A CA 1
ATOM 809 C C . PHE A 1 105 ? -14.009 -2.874 5.076 1.00 97.88 105 PHE A C 1
ATOM 811 O O . PHE A 1 105 ? -13.660 -1.702 4.971 1.00 97.88 105 PHE A O 1
ATOM 818 N N . GLN A 1 106 ? -14.847 -3.443 4.204 1.00 96.44 106 GLN A N 1
ATOM 819 C CA . GLN A 1 106 ? -15.423 -2.718 3.071 1.00 96.44 106 GLN A CA 1
ATOM 820 C C . GLN A 1 106 ? -16.301 -1.546 3.524 1.00 96.44 106 GLN A C 1
ATOM 822 O O . GLN A 1 106 ? -16.256 -0.487 2.906 1.00 96.44 106 GLN A O 1
ATOM 827 N N . LYS A 1 107 ? -17.087 -1.713 4.595 1.00 96.19 107 LYS A N 1
ATOM 828 C CA . LYS A 1 107 ? -17.889 -0.617 5.163 1.00 96.19 107 LYS A CA 1
ATOM 829 C C . LYS A 1 107 ? -17.005 0.478 5.751 1.00 96.19 107 LYS A C 1
ATOM 831 O O . LYS A 1 107 ? -17.298 1.656 5.572 1.00 96.19 107 LYS A O 1
ATOM 836 N N . ASP A 1 108 ? -15.938 0.084 6.439 1.00 96.38 108 ASP A N 1
ATOM 837 C CA . ASP A 1 108 ? -15.029 1.015 7.101 1.00 96.38 108 ASP A CA 1
ATOM 838 C C . ASP A 1 108 ? -14.211 1.827 6.096 1.00 96.38 108 ASP A C 1
ATOM 840 O O . ASP A 1 108 ? -14.016 3.022 6.312 1.00 96.38 108 ASP A O 1
ATOM 844 N N . LEU A 1 109 ? -13.801 1.217 4.978 1.00 94.44 109 LEU A N 1
ATOM 845 C CA . LEU A 1 109 ? -12.936 1.829 3.965 1.00 94.44 109 LEU A CA 1
ATOM 846 C C . LEU A 1 109 ? -13.455 3.180 3.451 1.00 94.44 109 LEU A C 1
ATOM 848 O O . LEU A 1 109 ? -12.668 4.114 3.275 1.00 94.44 109 LEU A O 1
ATOM 852 N N . ASP A 1 110 ? -14.772 3.284 3.267 1.00 89.81 110 ASP A N 1
ATOM 853 C CA . ASP 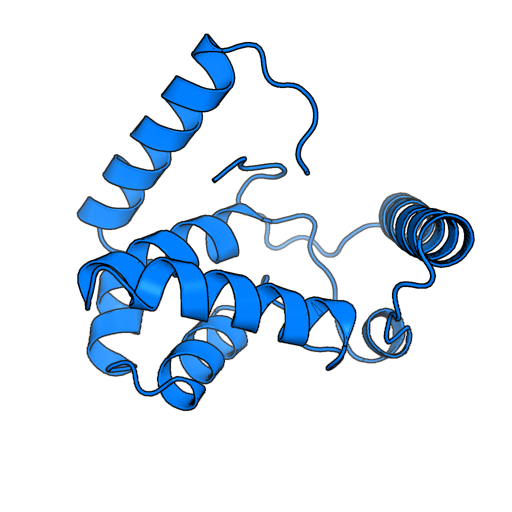A 1 110 ? -15.456 4.490 2.793 1.00 89.81 110 ASP A CA 1
ATOM 854 C C . ASP A 1 110 ? -16.179 5.251 3.924 1.00 89.81 110 ASP A C 1
ATOM 856 O O . ASP A 1 110 ? -16.893 6.224 3.676 1.00 89.81 110 ASP A O 1
ATOM 860 N N . SER A 1 111 ? -16.003 4.832 5.182 1.00 95.50 111 SER A N 1
ATOM 861 C CA . SER A 1 111 ? -16.679 5.440 6.331 1.00 95.50 111 SER A CA 1
ATOM 862 C C . SER A 1 111 ? -16.155 6.840 6.646 1.00 95.50 111 SER A C 1
ATOM 864 O O . SER A 1 111 ? -14.965 7.134 6.512 1.00 95.50 111 SER A O 1
ATOM 866 N N . PHE A 1 112 ? -17.037 7.696 7.167 1.00 94.81 112 PHE A N 1
ATOM 867 C CA . PHE A 1 112 ? -16.662 9.027 7.649 1.00 94.81 112 PHE A CA 1
ATOM 868 C C . PHE A 1 112 ? -15.558 8.964 8.716 1.00 94.81 112 PHE A C 1
ATOM 870 O O . PHE A 1 112 ? -14.608 9.736 8.655 1.00 94.81 112 PHE A O 1
ATOM 877 N N . THR A 1 113 ? -15.628 7.983 9.621 1.00 94.31 113 TH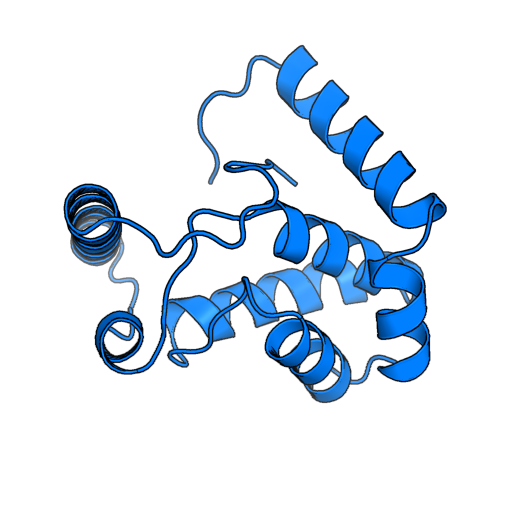R A N 1
ATOM 878 C CA . THR A 1 113 ? -14.618 7.749 10.662 1.00 94.31 113 THR A CA 1
ATOM 879 C C . THR A 1 113 ? -13.219 7.538 10.082 1.00 94.31 113 THR A C 1
ATOM 881 O O . THR A 1 113 ? -12.257 8.129 10.568 1.00 94.31 113 THR A O 1
ATOM 884 N N . VAL A 1 114 ? -13.084 6.733 9.022 1.00 95.62 114 VAL A N 1
ATOM 885 C CA . VAL A 1 114 ? -11.786 6.507 8.367 1.00 95.62 114 VAL A CA 1
ATOM 886 C C . VAL A 1 114 ? -11.319 7.744 7.600 1.00 95.62 114 VAL A C 1
ATOM 888 O O . VAL A 1 114 ? -10.122 8.036 7.608 1.00 95.62 114 VAL A O 1
ATOM 891 N N . GLN A 1 115 ? -12.229 8.495 6.969 1.00 93.50 115 GLN A N 1
ATOM 892 C CA . GLN A 1 115 ? -11.871 9.752 6.297 1.00 93.50 115 GLN A CA 1
ATOM 893 C C . GLN A 1 115 ? -11.353 10.801 7.294 1.00 93.50 115 GLN A C 1
ATOM 895 O O . GLN A 1 115 ? -10.338 11.440 7.014 1.00 93.50 115 GLN A O 1
ATOM 900 N N . GLU A 1 116 ? -11.999 10.954 8.456 1.00 94.75 116 GLU A N 1
ATOM 901 C CA . GLU A 1 116 ? -11.544 11.857 9.523 1.00 94.75 116 GLU A CA 1
ATOM 902 C C . GLU A 1 116 ? -10.170 11.447 10.055 1.00 94.75 116 GLU A C 1
ATOM 904 O O . GLU A 1 116 ? -9.236 12.247 10.005 1.00 94.75 116 GLU A O 1
ATOM 909 N N . ALA A 1 117 ? -10.013 10.185 10.468 1.00 93.94 117 ALA A N 1
ATOM 910 C CA . ALA A 1 117 ? -8.744 9.677 10.988 1.00 93.94 117 ALA A CA 1
ATOM 911 C C . ALA A 1 117 ? -7.599 9.842 9.973 1.00 93.94 117 ALA A C 1
ATOM 913 O O . ALA A 1 117 ? -6.474 10.201 10.323 1.00 93.94 117 ALA A O 1
ATOM 914 N N . PHE A 1 118 ? -7.878 9.625 8.685 1.00 93.94 118 PHE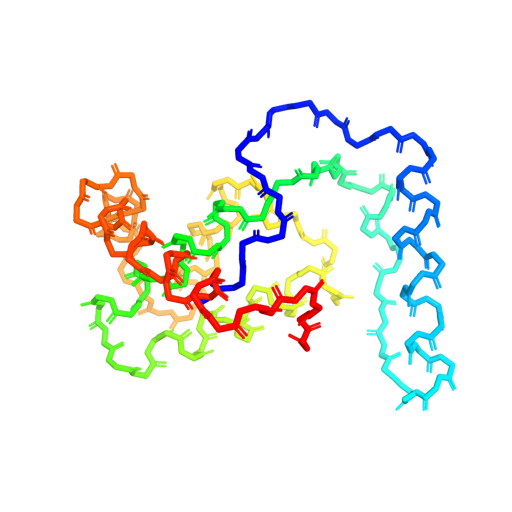 A N 1
ATOM 915 C CA . PHE A 1 118 ? -6.900 9.869 7.630 1.00 93.94 118 PHE A CA 1
ATOM 916 C C . PHE A 1 118 ? -6.559 11.359 7.476 1.00 93.94 118 PHE A C 1
ATOM 918 O O . PHE A 1 118 ? -5.388 11.704 7.301 1.00 93.94 118 PHE A O 1
ATOM 925 N N . GLY A 1 119 ? -7.557 12.242 7.565 1.00 91.62 119 GLY A N 1
ATOM 926 C CA . GLY A 1 119 ? -7.364 13.691 7.555 1.00 91.62 119 GLY A CA 1
ATOM 927 C C . GLY A 1 119 ? -6.464 14.177 8.694 1.00 91.62 119 GLY A C 1
ATOM 928 O O . GLY A 1 119 ? -5.564 14.986 8.458 1.00 91.62 119 GLY A O 1
ATOM 929 N N . GLU A 1 120 ? -6.645 13.635 9.899 1.00 92.00 120 GLU A N 1
ATOM 930 C CA . GLU A 1 120 ? -5.794 13.917 11.061 1.00 92.00 120 GLU A CA 1
ATOM 931 C C . GLU A 1 120 ? -4.347 13.450 10.842 1.00 92.00 120 GLU A C 1
ATOM 933 O O . GLU A 1 120 ? -3.408 14.227 11.043 1.00 92.00 120 GLU A O 1
ATOM 938 N N . GLU A 1 121 ? -4.145 12.219 10.350 1.00 91.25 121 GLU A N 1
ATOM 939 C CA . GLU A 1 121 ? -2.805 11.700 10.041 1.00 91.25 121 GLU A CA 1
ATOM 940 C C . GLU A 1 121 ? -2.092 12.551 8.972 1.00 91.25 121 GLU A C 1
ATOM 942 O O . GLU A 1 121 ? -0.899 12.839 9.099 1.00 91.25 121 GLU A O 1
ATOM 947 N N . LEU A 1 122 ? -2.811 13.007 7.938 1.00 87.56 122 LEU A N 1
ATOM 948 C CA . LEU A 1 122 ? -2.266 13.914 6.922 1.00 87.56 122 LEU A CA 1
ATOM 949 C C . LEU A 1 122 ? -1.873 15.274 7.507 1.00 87.56 122 LEU A C 1
ATOM 951 O O . LEU A 1 122 ? -0.811 15.807 7.170 1.00 87.56 122 LEU A O 1
ATOM 955 N N . ALA A 1 123 ? -2.724 15.853 8.357 1.00 87.88 123 ALA A N 1
ATOM 956 C CA . ALA A 1 123 ? -2.448 17.130 9.005 1.00 87.88 123 ALA A CA 1
ATOM 957 C C . ALA A 1 123 ? -1.190 17.039 9.880 1.00 87.88 123 ALA A C 1
ATOM 959 O O . ALA A 1 123 ? -0.336 17.926 9.826 1.00 87.88 123 ALA A O 1
ATOM 960 N N . GLN A 1 124 ? -1.028 15.932 10.606 1.00 86.44 124 GLN A N 1
ATOM 961 C CA . GLN A 1 124 ? 0.142 15.673 11.437 1.00 86.44 124 GLN A CA 1
ATOM 962 C C . GLN A 1 124 ? 1.433 15.556 10.608 1.00 86.44 124 GLN A C 1
ATOM 964 O O . GLN A 1 124 ? 2.433 16.197 10.931 1.00 86.44 124 GLN A O 1
ATOM 969 N N . VAL A 1 125 ? 1.414 14.799 9.504 1.00 84.94 125 VAL A N 1
ATOM 970 C CA . VAL A 1 125 ? 2.567 14.669 8.590 1.00 84.94 125 VAL A CA 1
ATOM 971 C C . VAL A 1 125 ? 2.989 16.031 8.026 1.00 84.94 125 VAL A C 1
ATOM 973 O O . VAL A 1 125 ? 4.181 16.348 7.998 1.00 84.94 125 VAL A O 1
ATOM 976 N N . ARG A 1 126 ? 2.017 16.862 7.621 1.00 82.44 126 ARG A N 1
ATOM 977 C CA . ARG A 1 126 ? 2.272 18.223 7.119 1.00 82.44 126 ARG A CA 1
ATOM 978 C C . ARG A 1 126 ? 2.844 19.137 8.200 1.00 82.44 126 ARG A C 1
ATOM 980 O O . ARG A 1 126 ? 3.782 19.877 7.917 1.00 82.44 126 ARG A O 1
ATOM 987 N N . ALA A 1 127 ? 2.324 19.064 9.425 1.00 83.12 127 ALA A N 1
ATOM 988 C CA . ALA A 1 127 ? 2.820 19.848 10.556 1.00 83.12 127 ALA A CA 1
ATOM 989 C C . ALA A 1 127 ? 4.284 19.519 10.901 1.00 83.12 127 ALA A C 1
ATOM 991 O O . ALA A 1 127 ? 5.030 20.401 11.318 1.00 83.12 127 ALA A O 1
ATOM 992 N N . PHE A 1 128 ? 4.717 18.277 10.671 1.00 79.50 128 PHE A N 1
ATOM 993 C CA . PHE A 1 128 ? 6.108 17.858 10.847 1.00 79.50 128 PHE A CA 1
ATOM 994 C C . PHE A 1 128 ? 7.032 18.199 9.666 1.00 79.50 128 PHE A C 1
ATOM 996 O O . PHE A 1 128 ? 8.225 17.913 9.734 1.00 79.50 128 PHE A O 1
ATOM 1003 N N . GLY A 1 129 ? 6.521 18.811 8.590 1.00 74.94 129 GLY A N 1
ATOM 1004 C CA . GLY A 1 129 ? 7.330 19.216 7.435 1.00 74.94 129 GLY A CA 1
ATOM 1005 C C . GLY A 1 129 ? 7.913 18.046 6.631 1.00 74.94 129 GLY A C 1
ATOM 1006 O O . GLY A 1 129 ? 8.893 18.221 5.907 1.00 74.94 129 GLY A O 1
ATOM 1007 N N . VAL A 1 130 ? 7.338 16.847 6.759 1.00 71.50 130 VAL A N 1
ATOM 1008 C CA . VAL A 1 130 ? 7.821 15.637 6.083 1.00 71.50 130 VAL A CA 1
ATOM 1009 C C . VAL A 1 130 ? 7.528 15.731 4.584 1.00 71.50 130 VAL A C 1
ATOM 1011 O O . VAL A 1 130 ? 6.375 15.819 4.169 1.00 71.50 130 VAL A O 1
ATOM 1014 N N . THR A 1 131 ? 8.581 15.694 3.765 1.00 65.12 131 THR A N 1
ATOM 1015 C CA . THR A 1 131 ? 8.500 15.758 2.291 1.00 65.12 131 THR A CA 1
ATOM 1016 C C . THR A 1 131 ? 8.940 14.464 1.600 1.00 65.12 131 THR A C 1
ATOM 1018 O O . THR A 1 131 ? 8.796 14.336 0.385 1.00 65.12 131 THR A O 1
ATOM 1021 N N . GLY A 1 132 ? 9.438 13.489 2.364 1.00 59.75 132 GLY A N 1
ATOM 1022 C CA . GLY A 1 132 ? 9.833 12.166 1.889 1.00 59.75 132 GLY A CA 1
ATOM 1023 C C . GLY A 1 132 ? 9.420 11.087 2.885 1.00 59.75 132 GLY A C 1
ATOM 1024 O O . GLY A 1 132 ? 9.434 11.320 4.093 1.00 59.75 132 GLY A O 1
ATOM 1025 N N . PHE A 1 133 ? 9.044 9.917 2.376 1.00 69.75 133 PHE A N 1
ATOM 1026 C CA . PHE A 1 133 ? 8.561 8.791 3.175 1.00 69.75 133 PHE A CA 1
ATOM 1027 C C . PHE A 1 133 ? 9.503 7.592 3.023 1.00 69.75 133 PHE A C 1
ATOM 1029 O O . PHE A 1 133 ? 9.940 7.341 1.895 1.00 69.75 133 PHE A O 1
ATOM 1036 N N . PRO A 1 134 ? 9.831 6.877 4.115 1.00 55.34 134 PRO A N 1
ATOM 1037 C CA . PRO A 1 134 ? 10.316 5.506 4.028 1.00 55.34 134 PRO A CA 1
ATOM 1038 C C . PRO A 1 134 ? 9.180 4.533 3.684 1.00 55.34 134 PRO A C 1
ATOM 1040 O O . PRO A 1 134 ? 8.016 4.802 4.072 1.00 55.34 134 PRO A O 1
#

Foldseek 3Di:
DAFQDADDPDFDDPVRVVVVVVVLVVCCVVPVDAFDPCLVVPDRADRHCLLVVLLLVLLVVQDVVRSVVLNVLLCCCVGPVSHYSSDPVSSLVSCVVVPHDSVSSSCSSPDPVSVVVSVVVNVVSVVVVDPDDD

Organism: NCBI:txid408172